Protein AF-A0A3D3LUU3-F1 (afdb_monomer_lite)

Structure (mmCIF, N/CA/C/O backbone):
data_AF-A0A3D3LUU3-F1
#
_entry.id   AF-A0A3D3LUU3-F1
#
loop_
_atom_site.group_PDB
_atom_site.id
_atom_site.type_symbol
_atom_site.label_atom_id
_atom_site.label_alt_id
_atom_site.label_comp_id
_atom_site.label_asym_id
_atom_site.label_entity_id
_atom_site.label_seq_id
_atom_site.pdbx_PDB_ins_code
_atom_site.Cartn_x
_atom_site.Cartn_y
_atom_site.Cartn_z
_atom_site.occupancy
_atom_site.B_iso_or_equiv
_atom_site.auth_seq_id
_atom_site.auth_comp_id
_atom_site.auth_asym_id
_atom_site.auth_atom_id
_atom_site.pdbx_PDB_model_num
ATOM 1 N N . SER A 1 1 ? -25.547 10.483 25.261 1.00 36.47 1 SER A N 1
ATOM 2 C CA . SER A 1 1 ? -24.371 9.676 24.894 1.00 36.47 1 SER A CA 1
ATOM 3 C C . SER A 1 1 ? -24.731 8.900 23.647 1.00 36.47 1 SER A C 1
ATOM 5 O O . SER A 1 1 ? -25.275 7.805 23.729 1.00 36.47 1 SER A O 1
ATOM 7 N N . GLU A 1 2 ? -24.536 9.511 22.484 1.00 37.94 2 GLU A N 1
ATOM 8 C CA . GLU A 1 2 ? -24.741 8.815 21.217 1.00 37.94 2 GLU A CA 1
ATOM 9 C C . GLU A 1 2 ? -23.582 7.836 21.044 1.00 37.94 2 GLU A C 1
ATOM 11 O O . GLU A 1 2 ? -22.427 8.229 20.908 1.00 37.94 2 GLU A O 1
ATOM 16 N N . LYS A 1 3 ? -23.882 6.541 21.161 1.00 42.78 3 LYS A N 1
ATOM 17 C CA . LYS A 1 3 ? -23.010 5.502 20.626 1.00 42.78 3 LYS A CA 1
ATOM 18 C C . LYS A 1 3 ? -23.110 5.631 19.113 1.00 42.78 3 LYS A C 1
ATOM 20 O O . LYS A 1 3 ? -24.086 5.159 18.534 1.00 42.78 3 LYS A O 1
ATOM 25 N N . GLU A 1 4 ? -22.144 6.303 18.495 1.00 49.94 4 GLU A N 1
ATOM 26 C CA . GLU A 1 4 ? -21.905 6.136 17.066 1.00 49.94 4 GLU A CA 1
ATOM 27 C C . GLU A 1 4 ? -21.739 4.638 16.815 1.00 49.94 4 GLU A C 1
ATOM 29 O O . GLU A 1 4 ? -20.893 3.970 17.412 1.00 49.94 4 GLU A O 1
ATOM 34 N N . ASN A 1 5 ? -22.646 4.087 16.019 1.00 47.72 5 ASN A N 1
ATOM 35 C CA . ASN A 1 5 ? -22.663 2.674 15.707 1.00 47.72 5 ASN A CA 1
ATOM 36 C C . ASN A 1 5 ? -21.541 2.448 14.686 1.00 47.72 5 ASN A C 1
ATOM 38 O O . ASN A 1 5 ? -21.739 2.668 13.493 1.00 47.72 5 ASN A O 1
ATOM 42 N N . SER A 1 6 ? -20.341 2.099 15.152 1.00 60.59 6 SER A N 1
ATOM 43 C CA . SER A 1 6 ? -19.234 1.740 14.272 1.00 60.59 6 SER A CA 1
ATOM 44 C C . SER A 1 6 ? -19.612 0.460 13.528 1.00 60.59 6 SER A C 1
ATOM 46 O O . SER A 1 6 ? -19.706 -0.622 14.099 1.00 60.59 6 SER A O 1
ATOM 48 N N . GLY A 1 7 ? -19.908 0.603 12.242 1.00 69.25 7 GLY A N 1
ATOM 49 C CA . GLY A 1 7 ? -20.311 -0.481 11.359 1.00 69.25 7 GLY A CA 1
ATOM 50 C C . GLY A 1 7 ? -19.819 -0.201 9.948 1.00 69.25 7 GLY A C 1
ATOM 51 O O . GLY A 1 7 ? -19.607 0.950 9.567 1.00 69.25 7 GLY A O 1
ATOM 52 N N . ILE A 1 8 ? -19.606 -1.260 9.173 1.00 78.50 8 ILE A N 1
ATOM 53 C CA . ILE A 1 8 ? -19.236 -1.128 7.764 1.00 78.50 8 ILE A CA 1
ATOM 54 C C . ILE A 1 8 ? -20.492 -0.723 6.997 1.00 78.50 8 ILE A C 1
ATOM 56 O O . ILE A 1 8 ? -21.477 -1.458 6.991 1.00 78.50 8 ILE A O 1
ATOM 60 N N . LEU A 1 9 ? -20.463 0.467 6.398 1.00 78.81 9 LEU A N 1
ATOM 61 C CA . LEU A 1 9 ? -21.602 1.023 5.665 1.00 78.81 9 LEU A CA 1
ATOM 62 C C . LEU A 1 9 ? -21.615 0.592 4.195 1.00 78.81 9 LEU A C 1
ATOM 64 O O . LEU A 1 9 ? -22.688 0.357 3.649 1.00 78.81 9 LEU A O 1
ATOM 68 N N . ASP A 1 10 ? -20.442 0.507 3.561 1.00 83.00 10 ASP A N 1
ATOM 69 C CA . ASP A 1 10 ? -20.305 0.182 2.139 1.00 83.00 10 ASP A CA 1
ATOM 70 C C . ASP A 1 10 ? -18.866 -0.258 1.793 1.00 83.00 10 ASP A C 1
ATOM 72 O O . ASP A 1 10 ? -17.952 -0.143 2.616 1.00 83.00 10 ASP A O 1
ATOM 76 N N . TYR A 1 11 ? -18.662 -0.724 0.558 1.00 85.12 11 TYR A N 1
ATOM 77 C CA . TYR A 1 11 ? -17.378 -1.124 -0.014 1.00 85.12 11 TYR A CA 1
ATOM 78 C C . TYR A 1 11 ? -17.060 -0.329 -1.286 1.00 85.12 11 TYR A C 1
ATOM 80 O O . TYR A 1 11 ? -17.926 -0.057 -2.114 1.00 85.12 11 TYR A O 1
ATOM 88 N N . ILE A 1 12 ? -15.778 -0.026 -1.505 1.00 86.00 12 ILE A N 1
ATOM 89 C CA . ILE A 1 12 ? -15.319 0.621 -2.740 1.00 86.00 12 ILE A CA 1
ATOM 90 C C . ILE A 1 12 ? -14.932 -0.451 -3.763 1.00 86.00 12 ILE A C 1
ATOM 92 O O . ILE A 1 12 ? -14.003 -1.229 -3.544 1.00 86.00 12 ILE A O 1
ATOM 96 N N . ASN A 1 13 ? -15.603 -0.465 -4.918 1.00 88.62 13 ASN A N 1
ATOM 97 C CA . ASN A 1 13 ? -15.212 -1.306 -6.051 1.00 88.62 13 ASN A CA 1
ATOM 98 C C . ASN A 1 13 ? -14.259 -0.546 -6.987 1.00 88.62 13 ASN A C 1
ATOM 100 O O . ASN A 1 13 ? -14.687 0.324 -7.748 1.00 88.62 13 ASN A O 1
ATOM 104 N N . ILE A 1 14 ? -12.979 -0.925 -6.989 1.00 85.94 14 ILE A N 1
ATOM 105 C CA . ILE A 1 14 ? -11.931 -0.272 -7.794 1.00 85.94 14 ILE A CA 1
ATOM 106 C C . ILE A 1 14 ? -12.238 -0.324 -9.301 1.00 85.94 14 ILE A C 1
ATOM 108 O O . ILE A 1 14 ? -11.976 0.641 -10.014 1.00 85.94 14 ILE A O 1
ATOM 112 N N . ASN A 1 15 ? -12.872 -1.391 -9.797 1.00 85.69 15 ASN A N 1
ATOM 113 C CA . ASN A 1 15 ? -13.202 -1.525 -11.222 1.00 85.69 15 ASN A CA 1
ATOM 114 C C . ASN A 1 15 ? -14.330 -0.579 -11.673 1.00 85.69 15 ASN A C 1
ATOM 116 O O . ASN A 1 15 ? -14.555 -0.421 -12.871 1.00 85.69 15 ASN A O 1
ATOM 120 N N . SER A 1 16 ? -15.046 0.042 -10.730 1.00 86.31 16 SER A N 1
ATOM 121 C CA . SER A 1 16 ? -16.085 1.039 -11.019 1.00 86.31 16 SER A CA 1
ATOM 122 C C . SER A 1 16 ? -15.550 2.475 -11.106 1.00 86.31 16 SER A C 1
ATOM 124 O O . SER A 1 16 ? -16.287 3.387 -11.493 1.00 86.31 16 SER A O 1
ATOM 126 N N . VAL A 1 17 ? -14.270 2.687 -10.775 1.00 88.56 17 VAL A N 1
ATOM 127 C CA . VAL A 1 17 ? -13.632 4.006 -10.825 1.00 88.56 17 VAL A CA 1
ATOM 128 C C . VAL A 1 17 ? -13.562 4.471 -12.277 1.00 88.56 17 VAL A C 1
ATOM 130 O O . VAL A 1 17 ? -13.019 3.793 -13.150 1.00 88.56 17 VAL A O 1
ATOM 133 N N . ARG A 1 18 ? -14.131 5.650 -12.551 1.00 87.38 18 ARG A N 1
ATOM 134 C CA . ARG A 1 18 ? -14.126 6.221 -13.902 1.00 87.38 18 ARG A CA 1
ATOM 135 C C . ARG A 1 18 ? -12.694 6.557 -14.333 1.00 87.38 18 ARG A C 1
ATOM 137 O O . ARG A 1 18 ? -11.918 7.046 -13.510 1.00 87.38 18 ARG A O 1
ATOM 144 N N . PRO A 1 19 ? -12.355 6.388 -15.622 1.00 86.88 19 PRO A N 1
ATOM 145 C CA . PRO A 1 19 ? -11.100 6.894 -16.158 1.00 86.88 19 PRO A CA 1
ATOM 146 C C . PRO A 1 19 ? -10.943 8.389 -15.869 1.00 86.88 19 PRO A C 1
ATOM 148 O O . PRO A 1 19 ? -11.893 9.160 -16.013 1.00 86.88 19 PRO A O 1
ATOM 151 N N . PHE A 1 20 ? -9.734 8.797 -15.498 1.00 88.56 20 PHE A N 1
ATOM 152 C CA . PHE A 1 20 ? -9.386 10.189 -15.243 1.00 88.56 20 PHE A CA 1
ATOM 153 C C . PHE A 1 20 ? -8.161 10.584 -16.065 1.00 88.56 20 PHE A C 1
ATOM 155 O O . PHE A 1 20 ? -7.288 9.768 -16.363 1.00 88.56 20 PHE A O 1
ATOM 162 N N . THR A 1 21 ? -8.115 11.847 -16.478 1.00 87.31 21 THR A N 1
ATOM 163 C CA . THR A 1 21 ? -7.013 12.387 -17.275 1.00 87.31 21 THR A CA 1
ATOM 164 C C . THR A 1 21 ? -5.905 12.902 -16.377 1.00 87.31 21 THR A C 1
ATOM 166 O O . THR A 1 21 ? -6.167 13.578 -15.384 1.00 87.31 21 THR A O 1
ATOM 169 N N . VAL A 1 22 ? -4.666 12.657 -16.781 1.00 86.75 22 VAL A N 1
ATOM 170 C CA . VAL A 1 22 ? -3.462 13.130 -16.095 1.00 86.75 22 VAL A CA 1
ATOM 171 C C . VAL A 1 22 ? -2.607 13.913 -17.087 1.00 86.75 22 VAL A C 1
ATOM 173 O O . VAL A 1 22 ? -2.720 13.722 -18.301 1.00 86.75 22 VAL A O 1
ATOM 176 N N . LYS A 1 23 ? -1.770 14.828 -16.589 1.00 87.38 23 LYS A N 1
ATOM 177 C CA . LYS A 1 23 ? -0.765 15.484 -17.439 1.00 87.38 23 LYS A CA 1
ATOM 178 C C . LYS A 1 23 ? 0.217 14.432 -17.960 1.00 87.38 23 LYS A C 1
ATOM 180 O O . LYS A 1 23 ? 0.351 13.366 -17.372 1.00 87.38 23 LYS A O 1
ATOM 185 N N . ASN A 1 24 ? 0.913 14.738 -19.052 1.00 87.62 24 ASN A N 1
ATOM 186 C CA . ASN A 1 24 ? 1.943 13.838 -19.558 1.00 87.62 24 ASN A CA 1
ATOM 187 C C . ASN A 1 24 ? 3.065 13.689 -18.516 1.00 87.62 24 ASN A C 1
ATOM 189 O O . ASN A 1 24 ? 3.718 14.676 -18.175 1.00 87.62 24 ASN A O 1
ATOM 193 N N . CYS A 1 25 ? 3.257 12.477 -18.006 1.00 89.50 25 CYS A N 1
ATOM 194 C CA . CYS A 1 25 ? 4.239 12.139 -16.982 1.00 89.50 25 CYS A CA 1
ATOM 195 C C . CYS A 1 25 ? 4.749 10.701 -17.184 1.00 89.50 25 CYS A C 1
ATOM 197 O O . CYS A 1 25 ? 4.119 9.926 -17.914 1.00 89.50 25 CYS A O 1
ATOM 199 N N . PRO A 1 26 ? 5.888 10.333 -16.569 1.00 93.19 26 PRO A N 1
ATOM 200 C CA . PRO A 1 26 ? 6.328 8.945 -16.516 1.00 93.19 26 PRO A CA 1
ATOM 201 C C . PRO A 1 26 ? 5.248 8.040 -15.915 1.00 93.19 26 PRO A C 1
ATOM 203 O O . PRO A 1 26 ? 4.535 8.423 -14.986 1.00 93.19 26 PRO A O 1
ATOM 206 N N . TYR A 1 27 ? 5.124 6.833 -16.460 1.00 95.75 27 TYR A N 1
ATOM 207 C CA . TYR A 1 27 ? 4.143 5.854 -16.013 1.00 95.75 27 TYR A CA 1
ATOM 208 C C . TYR A 1 27 ? 4.686 4.431 -16.130 1.00 95.75 27 TYR A C 1
ATOM 210 O O . TYR A 1 27 ? 5.581 4.151 -16.928 1.00 95.75 27 TYR A O 1
ATOM 218 N N . TYR A 1 28 ? 4.089 3.527 -15.361 1.00 96.69 28 TYR A N 1
ATOM 219 C CA . TYR A 1 28 ? 4.301 2.086 -15.419 1.00 96.69 28 TYR A CA 1
ATOM 220 C C . TYR A 1 28 ? 3.077 1.390 -16.032 1.00 96.69 28 TYR A C 1
ATOM 222 O O . TYR A 1 28 ? 1.949 1.849 -15.845 1.00 96.69 28 TYR A O 1
ATOM 230 N N . ILE A 1 29 ? 3.279 0.296 -16.770 1.00 96.81 29 ILE A N 1
ATOM 231 C CA . ILE A 1 29 ? 2.197 -0.519 -17.348 1.00 96.81 29 ILE A CA 1
ATOM 232 C C . ILE A 1 29 ? 2.103 -1.821 -16.540 1.00 96.81 29 ILE A C 1
ATOM 234 O O . ILE A 1 29 ? 2.903 -2.726 -16.784 1.00 96.81 29 ILE A O 1
ATOM 238 N N . PRO A 1 30 ? 1.166 -1.922 -15.581 1.00 96.81 30 PRO A N 1
ATOM 239 C CA . PRO A 1 30 ? 1.057 -3.086 -14.709 1.00 96.81 30 PRO A CA 1
ATOM 240 C C . PRO A 1 30 ? 0.289 -4.243 -15.357 1.00 96.81 30 PRO A C 1
ATOM 242 O O . PRO A 1 30 ? -0.584 -4.038 -16.203 1.00 96.81 30 PRO A O 1
ATOM 245 N N . LYS A 1 31 ? 0.569 -5.465 -14.902 1.00 96.88 31 LYS A N 1
ATOM 246 C CA . LYS A 1 31 ? -0.162 -6.688 -15.269 1.00 96.88 31 LYS A CA 1
ATOM 247 C C . LYS A 1 31 ? -1.152 -7.130 -14.190 1.00 96.88 31 LYS A C 1
ATOM 249 O O . LYS A 1 31 ? -2.155 -7.755 -14.517 1.00 96.88 31 LYS A O 1
ATOM 254 N N . LYS A 1 32 ? -0.883 -6.805 -12.922 1.00 96.38 32 LYS A N 1
ATOM 255 C CA . LYS A 1 32 ? -1.660 -7.207 -11.736 1.00 96.38 32 LYS A CA 1
ATOM 256 C C . LYS A 1 32 ? -2.468 -6.053 -11.119 1.00 96.38 32 LYS A C 1
ATOM 258 O O . LYS A 1 32 ? -2.882 -6.144 -9.966 1.00 96.38 32 LYS A O 1
ATOM 263 N N . CYS A 1 33 ? -2.698 -4.962 -11.853 1.00 93.75 33 CYS A N 1
ATOM 264 C CA . CYS A 1 33 ? -3.445 -3.792 -11.371 1.00 93.75 33 CYS A CA 1
ATOM 265 C C . CYS A 1 33 ? -4.697 -3.518 -12.209 1.00 93.75 33 CYS A C 1
ATOM 267 O O . CYS A 1 33 ? -4.687 -3.690 -13.425 1.00 93.75 33 CYS A O 1
ATOM 269 N N . SER A 1 34 ? -5.766 -3.046 -11.555 1.00 86.31 34 SER A N 1
ATOM 270 C CA . SER A 1 34 ? -7.024 -2.658 -12.214 1.00 86.31 34 SER A CA 1
ATOM 271 C C . SER A 1 34 ? -6.877 -1.450 -13.146 1.00 86.31 34 SER A C 1
ATOM 273 O O . SER A 1 34 ? -7.669 -1.288 -14.073 1.00 86.31 34 SER A O 1
ATOM 275 N N . PHE A 1 35 ? -5.877 -0.594 -12.920 1.00 91.81 35 PHE A N 1
ATOM 276 C CA . PHE A 1 35 ? -5.579 0.536 -13.797 1.00 91.81 35 PHE A CA 1
ATOM 277 C C . PHE A 1 35 ? -4.587 0.126 -14.885 1.00 91.81 35 PHE A C 1
ATOM 279 O O . PHE A 1 35 ? -3.561 -0.486 -14.609 1.00 91.81 35 PHE A O 1
ATOM 286 N N . ASN A 1 36 ? -4.848 0.543 -16.125 1.00 91.88 36 ASN A N 1
ATOM 287 C CA . ASN A 1 36 ? -3.990 0.232 -17.273 1.00 91.88 36 ASN A CA 1
ATOM 288 C C . ASN A 1 36 ? -2.639 0.974 -17.268 1.00 91.88 36 ASN A C 1
ATOM 290 O O . ASN A 1 36 ? -1.756 0.644 -18.061 1.00 91.88 36 ASN A O 1
ATOM 294 N N . ARG A 1 37 ? -2.493 1.999 -16.420 1.00 94.69 37 ARG A N 1
ATOM 295 C CA . ARG A 1 37 ? -1.260 2.759 -16.203 1.00 94.69 37 ARG A CA 1
ATOM 296 C C . ARG A 1 37 ? -1.166 3.182 -14.746 1.00 94.69 37 ARG A C 1
ATOM 298 O O . ARG A 1 37 ? -2.162 3.602 -14.154 1.00 94.69 37 ARG A O 1
ATOM 305 N N . ILE A 1 38 ? 0.040 3.121 -14.196 1.00 95.56 38 ILE A N 1
ATOM 306 C CA . ILE A 1 38 ? 0.355 3.670 -12.880 1.00 95.56 38 ILE A CA 1
ATOM 307 C C . ILE A 1 38 ? 1.211 4.915 -13.048 1.00 95.56 38 ILE A C 1
ATOM 309 O O . ILE A 1 38 ? 2.233 4.860 -13.724 1.00 95.56 38 ILE A O 1
ATOM 313 N N . ILE A 1 39 ? 0.802 6.018 -12.430 1.00 94.56 39 ILE A N 1
ATOM 314 C CA . ILE A 1 39 ? 1.602 7.237 -12.329 1.00 94.56 39 ILE A CA 1
ATOM 315 C C . ILE A 1 39 ? 2.093 7.399 -10.890 1.00 94.56 39 ILE A C 1
ATOM 317 O O . ILE A 1 39 ? 1.327 7.246 -9.938 1.00 94.56 39 ILE A O 1
ATOM 321 N N . GLY A 1 40 ? 3.379 7.680 -10.729 1.00 89.50 40 GLY A N 1
ATOM 322 C CA . GLY A 1 40 ? 3.981 7.985 -9.436 1.00 89.50 40 GLY A CA 1
ATOM 323 C C . GLY A 1 40 ? 4.017 9.489 -9.213 1.00 89.50 40 GLY A C 1
ATOM 324 O O . GLY A 1 40 ? 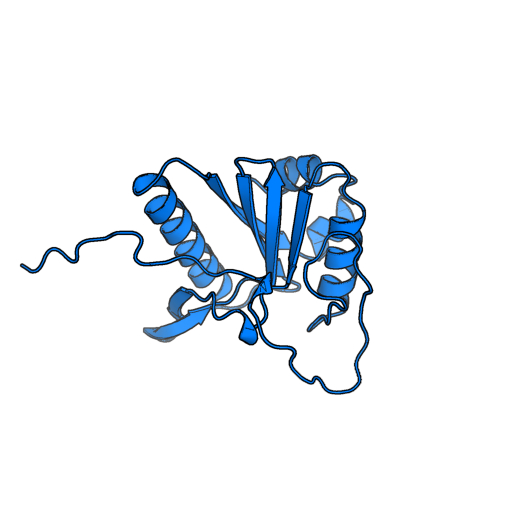4.183 10.249 -10.168 1.00 89.50 40 GLY A O 1
ATOM 325 N N . ASP A 1 41 ? 3.896 9.908 -7.960 1.00 88.75 41 ASP A N 1
ATOM 326 C CA . ASP A 1 41 ? 4.282 11.257 -7.540 1.00 88.75 41 ASP A CA 1
ATOM 327 C C . ASP A 1 41 ? 5.813 11.346 -7.369 1.00 88.75 41 ASP A C 1
ATOM 329 O O . ASP A 1 41 ? 6.392 12.432 -7.315 1.00 88.75 41 ASP A O 1
ATOM 333 N N . SER A 1 42 ? 6.479 10.186 -7.370 1.00 92.56 42 SER A N 1
ATOM 334 C CA . SER A 1 42 ? 7.926 10.014 -7.343 1.00 92.56 42 SER A CA 1
ATOM 335 C C . SER A 1 42 ? 8.385 8.804 -8.173 1.00 92.56 42 SER A C 1
ATOM 337 O O . SER A 1 42 ? 7.627 7.858 -8.406 1.00 92.56 42 SER A O 1
ATOM 339 N N . ASP A 1 43 ? 9.665 8.789 -8.566 1.00 94.62 43 ASP A N 1
ATOM 340 C CA . ASP A 1 43 ? 10.295 7.609 -9.187 1.00 94.62 43 ASP A CA 1
ATOM 341 C C . ASP A 1 43 ? 10.275 6.395 -8.248 1.00 94.62 43 ASP A C 1
ATOM 343 O O . ASP A 1 43 ? 10.222 5.249 -8.698 1.00 94.62 43 ASP A O 1
ATOM 347 N N . PHE A 1 44 ? 10.285 6.634 -6.931 1.00 95.94 44 PHE A N 1
ATOM 348 C CA . PHE A 1 44 ? 10.206 5.563 -5.947 1.00 95.94 44 PHE A CA 1
ATOM 349 C C . PHE A 1 44 ? 8.898 4.784 -6.073 1.00 95.94 44 PHE A C 1
ATOM 351 O O . PHE A 1 44 ? 8.931 3.559 -6.130 1.00 95.94 44 PHE A O 1
ATOM 358 N N . GLU A 1 45 ? 7.762 5.465 -6.190 1.00 96.56 45 GLU A N 1
ATOM 359 C CA . GLU A 1 45 ? 6.471 4.795 -6.349 1.00 96.56 45 GLU A CA 1
ATOM 360 C C . GLU A 1 45 ? 6.374 4.012 -7.657 1.00 96.56 45 GLU A C 1
ATOM 362 O O . GLU A 1 45 ? 5.791 2.932 -7.674 1.00 96.56 45 GLU A O 1
ATOM 367 N N . LEU A 1 46 ? 6.960 4.510 -8.751 1.00 97.12 46 LEU A N 1
ATOM 368 C CA . LEU A 1 46 ? 7.001 3.764 -10.013 1.00 97.12 46 LEU A CA 1
ATOM 369 C C . LEU A 1 46 ? 7.846 2.491 -9.883 1.00 97.12 46 LEU A C 1
ATOM 371 O O . LEU A 1 46 ? 7.420 1.419 -10.316 1.00 97.12 46 LEU A O 1
ATOM 375 N N . ASN A 1 47 ? 9.007 2.588 -9.235 1.00 96.56 47 ASN A N 1
ATOM 376 C CA . ASN A 1 47 ? 9.858 1.433 -8.952 1.00 96.56 47 ASN A CA 1
ATOM 377 C C . ASN A 1 47 ? 9.163 0.442 -8.009 1.00 96.56 47 ASN A C 1
ATOM 379 O O . ASN A 1 47 ? 9.217 -0.767 -8.229 1.00 96.56 47 ASN A O 1
ATOM 383 N N . PHE A 1 48 ? 8.460 0.944 -6.995 1.00 97.81 48 PHE A N 1
ATOM 384 C CA . PHE A 1 48 ? 7.708 0.122 -6.054 1.00 97.81 48 PHE A CA 1
ATOM 385 C C . PHE A 1 48 ? 6.512 -0.567 -6.726 1.00 97.81 48 PHE A C 1
ATOM 387 O O . PHE A 1 48 ? 6.284 -1.754 -6.505 1.00 97.81 48 PHE A O 1
ATOM 394 N N . ALA A 1 49 ? 5.800 0.124 -7.619 1.00 98.00 49 ALA A N 1
ATOM 395 C CA . ALA A 1 49 ? 4.746 -0.471 -8.437 1.00 98.00 49 ALA A CA 1
ATOM 396 C C . ALA A 1 49 ? 5.289 -1.601 -9.324 1.00 98.00 49 ALA A C 1
ATOM 398 O O . ALA A 1 49 ? 4.668 -2.658 -9.415 1.00 98.00 49 ALA A O 1
ATOM 399 N N . SER A 1 50 ? 6.467 -1.411 -9.930 1.00 97.38 50 SER A N 1
ATOM 400 C CA . SER A 1 50 ? 7.134 -2.472 -10.692 1.00 97.38 50 SER A CA 1
ATOM 401 C C . SER A 1 50 ? 7.522 -3.663 -9.815 1.00 97.38 50 SER A C 1
ATOM 403 O O . SER A 1 50 ? 7.396 -4.806 -10.254 1.00 97.38 50 SER A O 1
ATOM 405 N N . PHE A 1 51 ? 7.985 -3.418 -8.587 1.00 98.00 51 PHE A N 1
ATOM 406 C CA . PHE A 1 51 ? 8.280 -4.475 -7.621 1.00 98.00 51 PHE A CA 1
ATOM 407 C C . PHE A 1 51 ? 7.019 -5.278 -7.268 1.00 98.00 51 PHE A C 1
ATOM 409 O O . PHE A 1 51 ? 7.032 -6.504 -7.385 1.00 98.00 51 PHE A O 1
ATOM 416 N N . LEU A 1 52 ? 5.910 -4.611 -6.926 1.00 98.31 52 LEU A N 1
ATOM 417 C CA . LEU A 1 52 ? 4.638 -5.285 -6.643 1.00 98.31 52 LEU A CA 1
ATOM 418 C C . LEU A 1 52 ? 4.171 -6.134 -7.833 1.00 98.31 52 LEU A C 1
ATOM 420 O O . LEU A 1 52 ? 3.790 -7.286 -7.650 1.00 98.31 52 LEU A O 1
ATOM 424 N N . ASP A 1 53 ? 4.261 -5.615 -9.059 1.00 98.06 53 ASP A N 1
ATOM 425 C CA . ASP A 1 53 ? 3.848 -6.356 -10.259 1.00 98.06 53 ASP A CA 1
ATOM 426 C C . ASP A 1 53 ? 4.699 -7.621 -10.489 1.00 98.06 53 ASP A C 1
ATOM 428 O O . ASP A 1 53 ? 4.192 -8.646 -10.961 1.00 98.06 53 ASP A O 1
ATOM 432 N N . SER A 1 54 ? 5.977 -7.588 -10.088 1.00 97.56 54 SER A N 1
ATOM 433 C CA . SER A 1 54 ? 6.879 -8.748 -10.133 1.00 97.56 54 SER A CA 1
ATOM 434 C C . SER A 1 54 ? 6.675 -9.772 -9.011 1.00 97.56 54 SER A C 1
ATOM 436 O O . SER A 1 54 ? 7.148 -10.894 -9.146 1.00 97.56 54 SER A O 1
ATOM 438 N N . CYS A 1 55 ? 5.956 -9.441 -7.934 1.00 98.19 55 CYS A N 1
ATOM 439 C CA . CYS A 1 55 ? 5.737 -10.365 -6.818 1.00 98.19 55 CYS A CA 1
ATOM 440 C C . CYS A 1 55 ? 4.736 -11.461 -7.209 1.00 98.19 55 CYS A C 1
ATOM 442 O O . CYS A 1 55 ? 3.559 -11.178 -7.434 1.00 98.19 55 CYS A O 1
ATOM 444 N N . ASP A 1 56 ? 5.168 -12.717 -7.296 1.00 97.56 56 ASP A N 1
ATOM 445 C CA . ASP A 1 56 ? 4.284 -13.847 -7.634 1.00 97.56 56 ASP A CA 1
ATOM 446 C C . ASP A 1 56 ? 3.343 -14.257 -6.491 1.00 97.56 56 ASP A C 1
ATOM 448 O O . ASP A 1 56 ? 2.361 -14.962 -6.710 1.00 97.56 56 ASP A O 1
ATOM 452 N N . ASP A 1 57 ? 3.613 -13.785 -5.276 1.00 98.12 57 ASP A N 1
ATOM 453 C CA . ASP A 1 57 ? 2.866 -14.078 -4.055 1.00 98.12 57 ASP A CA 1
ATOM 454 C C . ASP A 1 57 ? 1.819 -13.006 -3.693 1.00 98.12 57 ASP A C 1
ATOM 456 O O . ASP A 1 57 ? 1.416 -12.893 -2.533 1.00 98.12 57 ASP A O 1
ATOM 460 N N . ILE A 1 58 ? 1.350 -12.244 -4.691 1.00 98.25 58 ILE A N 1
ATOM 461 C CA . ILE A 1 58 ? 0.172 -11.369 -4.595 1.00 98.25 58 ILE A CA 1
ATOM 462 C C . ILE A 1 58 ? -0.824 -11.660 -5.725 1.00 98.25 58 ILE A C 1
ATOM 464 O O . ILE A 1 58 ? -0.433 -12.012 -6.838 1.00 98.25 58 ILE A O 1
ATOM 468 N N . ILE A 1 59 ? -2.118 -11.459 -5.465 1.00 98.06 59 ILE A N 1
ATOM 469 C CA . ILE A 1 59 ? -3.170 -11.576 -6.488 1.00 98.06 59 ILE A CA 1
ATOM 470 C C . ILE A 1 59 ? -3.206 -10.317 -7.354 1.00 98.06 59 ILE A C 1
ATOM 472 O O . ILE A 1 59 ? -3.222 -10.394 -8.583 1.00 98.06 59 ILE A O 1
ATOM 476 N N . SER A 1 60 ? -3.258 -9.151 -6.711 1.00 98.00 60 SER A N 1
ATOM 477 C CA . SER A 1 60 ? -3.384 -7.864 -7.392 1.00 98.00 60 SER A CA 1
ATOM 478 C C . SER A 1 60 ? -2.960 -6.707 -6.498 1.00 98.00 60 SER A C 1
ATOM 480 O O . SER A 1 60 ? -2.911 -6.834 -5.275 1.00 98.00 60 SER A O 1
ATOM 482 N N . PHE A 1 61 ? -2.734 -5.540 -7.087 1.00 98.12 61 PHE A N 1
ATOM 483 C CA . PHE A 1 61 ? -2.519 -4.301 -6.344 1.00 98.12 61 PHE A CA 1
ATOM 484 C C . PHE A 1 61 ? -3.118 -3.101 -7.076 1.00 98.12 61 PHE A C 1
ATOM 486 O O . PHE A 1 61 ? -3.471 -3.181 -8.248 1.00 98.12 61 PHE A O 1
ATOM 493 N N . THR A 1 62 ? -3.223 -1.969 -6.395 1.00 97.25 62 THR A N 1
ATOM 494 C CA . THR A 1 62 ? -3.526 -0.682 -7.019 1.00 97.25 62 THR A CA 1
ATOM 495 C C . THR A 1 62 ? -2.762 0.435 -6.332 1.00 97.25 62 THR A C 1
ATOM 497 O O . THR A 1 62 ? -2.513 0.363 -5.130 1.00 97.25 62 THR A O 1
ATOM 500 N N . LYS A 1 63 ? -2.445 1.501 -7.073 1.00 96.38 63 LYS A N 1
ATOM 501 C CA . LYS A 1 63 ? -2.171 2.801 -6.454 1.00 96.38 63 LYS A CA 1
ATOM 502 C C . LYS A 1 63 ? -3.498 3.403 -5.986 1.00 96.38 63 LYS A C 1
ATOM 504 O O . LYS A 1 63 ? -4.498 3.306 -6.703 1.00 96.38 63 LYS A O 1
ATOM 509 N N . ASN A 1 64 ? -3.534 3.983 -4.795 1.00 96.06 64 ASN A N 1
ATOM 510 C CA . ASN A 1 64 ? -4.736 4.579 -4.228 1.00 96.06 64 ASN A CA 1
ATOM 511 C C . ASN A 1 64 ? -4.884 6.035 -4.685 1.00 96.06 64 ASN A C 1
ATOM 513 O O . ASN A 1 64 ? -4.563 6.986 -3.978 1.00 96.06 64 ASN A O 1
ATOM 517 N N . TYR A 1 65 ? -5.346 6.215 -5.919 1.00 94.56 65 TYR A N 1
ATOM 518 C CA . TYR A 1 65 ? -5.606 7.547 -6.453 1.00 94.56 65 TYR A CA 1
ATOM 519 C C . TYR A 1 65 ? -6.752 8.238 -5.717 1.00 94.56 65 TYR A C 1
ATOM 521 O O . TYR A 1 65 ? -7.727 7.596 -5.337 1.00 94.56 65 TYR A O 1
ATOM 529 N N . PHE A 1 66 ? -6.733 9.573 -5.664 1.00 90.75 66 PHE A N 1
ATOM 530 C CA . PHE A 1 66 ? -7.858 10.352 -5.128 1.00 90.75 66 PHE A CA 1
ATOM 531 C C . PHE A 1 66 ? -9.205 10.019 -5.790 1.00 90.75 66 PHE A C 1
ATOM 533 O O . PHE A 1 66 ? -10.240 10.102 -5.137 1.00 90.75 66 PHE A O 1
ATOM 540 N N . ALA A 1 67 ? -9.199 9.587 -7.057 1.00 90.56 67 ALA A N 1
ATOM 541 C CA . ALA A 1 67 ? -10.394 9.138 -7.771 1.00 90.56 67 ALA A CA 1
ATOM 542 C C . ALA A 1 67 ? -11.042 7.868 -7.179 1.00 90.56 67 ALA A C 1
ATOM 544 O O . ALA A 1 67 ? -12.225 7.636 -7.413 1.00 90.56 67 ALA A O 1
ATOM 545 N N . ILE A 1 68 ? -10.291 7.057 -6.423 1.00 92.62 68 ILE A N 1
ATOM 546 C CA . ILE A 1 68 ? -10.817 5.899 -5.684 1.00 92.62 68 ILE A CA 1
ATOM 547 C C . ILE A 1 68 ? -11.620 6.363 -4.464 1.00 92.62 68 ILE A C 1
ATOM 549 O O . ILE A 1 68 ? -12.589 5.719 -4.078 1.00 92.62 68 ILE A O 1
ATOM 553 N N . GLY A 1 69 ? -11.237 7.495 -3.866 1.00 90.12 69 GLY A N 1
ATOM 554 C CA . GLY A 1 69 ? -11.940 8.087 -2.731 1.00 90.12 69 GLY A CA 1
ATOM 555 C C . GLY A 1 69 ? -11.656 7.428 -1.380 1.00 90.12 69 GLY A C 1
ATOM 556 O O . GLY A 1 69 ? -12.226 7.865 -0.382 1.00 90.12 69 GLY A O 1
ATOM 557 N N . PHE A 1 70 ? -10.766 6.430 -1.307 1.00 93.81 70 PHE A N 1
ATOM 558 C CA . PHE A 1 70 ? -10.335 5.879 -0.023 1.00 93.81 70 PHE A CA 1
ATOM 559 C C . PHE A 1 70 ? -9.305 6.799 0.638 1.00 93.81 70 PHE A C 1
ATOM 561 O O . PHE A 1 70 ? -8.174 6.945 0.168 1.00 93.81 70 PHE A O 1
ATOM 568 N N . LYS A 1 71 ? -9.703 7.404 1.753 1.00 95.56 71 LYS A N 1
ATOM 569 C CA . LYS A 1 71 ? -8.883 8.302 2.564 1.00 95.56 71 LYS A CA 1
ATOM 570 C C . LYS A 1 71 ? -9.282 8.187 4.031 1.00 95.56 71 LYS A C 1
ATOM 572 O O . LYS A 1 71 ? -10.404 7.793 4.343 1.00 95.56 71 LYS A O 1
ATOM 577 N N . LEU A 1 72 ? -8.366 8.551 4.915 1.00 96.25 72 LEU A N 1
ATOM 578 C CA . LEU A 1 72 ? -8.560 8.555 6.357 1.00 96.25 72 LEU A CA 1
ATOM 579 C C . LEU A 1 72 ? -8.465 9.980 6.886 1.00 96.25 72 LEU A C 1
ATOM 581 O O . LEU A 1 72 ? -7.517 10.697 6.572 1.00 96.25 72 LEU A O 1
ATOM 585 N N . ASP A 1 73 ? -9.407 10.363 7.736 1.00 96.62 73 ASP A N 1
ATOM 586 C CA . ASP A 1 73 ? -9.315 11.621 8.469 1.00 96.62 73 ASP A CA 1
ATOM 587 C C . ASP A 1 73 ? -8.349 11.475 9.651 1.00 96.62 73 ASP A C 1
ATOM 589 O O . ASP A 1 73 ? -8.426 10.497 10.404 1.00 96.62 73 ASP A O 1
ATOM 593 N N . TYR A 1 74 ? -7.449 12.440 9.828 1.00 97.25 74 TYR A N 1
ATOM 594 C CA . TYR A 1 74 ? -6.514 12.514 10.954 1.00 97.25 74 TYR A CA 1
ATOM 595 C C . TYR A 1 74 ? -6.355 13.961 11.435 1.00 97.25 74 TYR A C 1
ATOM 597 O O . TYR A 1 74 ? -6.722 14.903 10.735 1.00 97.25 74 TYR A O 1
ATOM 605 N N . VAL A 1 75 ? -5.806 14.136 12.637 1.00 97.06 75 VAL A N 1
ATOM 606 C CA . VAL A 1 75 ? -5.425 15.454 13.160 1.00 97.06 75 VAL A CA 1
ATOM 607 C C . VAL A 1 75 ? -3.944 15.676 12.860 1.00 97.06 75 VAL A C 1
ATOM 609 O O . VAL A 1 75 ? -3.128 14.833 13.237 1.00 97.06 75 VAL A O 1
ATOM 612 N N . ASN A 1 76 ? -3.609 16.762 12.162 1.00 97.19 76 ASN A N 1
ATOM 613 C CA . ASN A 1 76 ? -2.231 17.100 11.784 1.00 97.19 76 ASN A CA 1
ATOM 614 C C . ASN A 1 76 ? -1.421 17.687 12.958 1.00 97.19 76 ASN A C 1
ATOM 616 O O . ASN A 1 76 ? -1.949 17.901 14.054 1.00 97.19 76 ASN A O 1
ATOM 620 N N . SER A 1 77 ? -0.136 17.972 12.731 1.00 96.81 77 SER A N 1
ATOM 621 C CA . SER A 1 77 ? 0.772 18.567 13.724 1.00 96.81 77 SER A CA 1
ATOM 622 C C . SER A 1 77 ? 0.309 19.931 14.260 1.00 96.81 77 SER A C 1
ATOM 624 O O . SER A 1 77 ? 0.705 20.320 15.359 1.00 96.81 77 SER A O 1
ATOM 626 N N . LEU A 1 78 ? -0.571 20.629 13.534 1.00 96.88 78 LEU A N 1
ATOM 627 C CA . LEU A 1 78 ? -1.167 21.913 13.920 1.00 96.88 78 LEU A CA 1
ATOM 628 C C . LEU A 1 78 ? -2.472 21.768 14.725 1.00 96.88 78 LEU A C 1
ATOM 630 O O . LEU A 1 78 ? -3.023 22.768 15.181 1.00 96.88 78 LEU A O 1
ATOM 634 N N . GLY A 1 79 ? -2.968 20.545 14.932 1.00 96.12 79 GLY A N 1
ATOM 635 C CA . GLY A 1 79 ? -4.235 20.296 15.624 1.00 96.12 79 GLY A CA 1
ATOM 636 C C . GLY A 1 79 ? -5.474 20.425 14.730 1.00 96.12 79 GLY A C 1
ATOM 637 O O . GLY A 1 79 ? -6.590 20.501 15.241 1.00 96.12 79 GLY A O 1
ATOM 638 N N . GLU A 1 80 ? -5.301 20.440 13.410 1.00 97.25 80 GLU A N 1
ATOM 639 C CA . GLU A 1 80 ? -6.372 20.620 12.428 1.00 97.25 80 GLU A CA 1
ATOM 640 C C . GLU A 1 80 ? -6.791 19.288 11.796 1.00 97.25 80 GLU A C 1
ATOM 642 O O . GLU A 1 80 ? -5.987 18.366 11.643 1.00 97.25 80 GLU A O 1
ATOM 647 N N . LEU A 1 81 ? -8.058 19.198 11.380 1.00 97.19 81 LEU A N 1
ATOM 648 C CA . LEU A 1 81 ? -8.567 18.047 10.637 1.00 97.19 81 LEU A CA 1
ATOM 649 C C . LEU A 1 81 ? -7.995 18.034 9.213 1.00 97.19 81 LEU A C 1
ATOM 651 O O . LEU A 1 81 ? -8.153 18.994 8.460 1.00 97.19 81 LEU A O 1
ATOM 655 N N . SER A 1 82 ? -7.383 16.918 8.831 1.00 96.88 82 SER A N 1
ATOM 656 C CA . SER A 1 82 ? -6.773 16.704 7.521 1.00 96.88 82 SER A CA 1
ATOM 657 C C . SER A 1 82 ? -7.090 15.304 6.985 1.00 96.88 82 SER A C 1
ATOM 659 O O . SER A 1 82 ? -7.645 14.460 7.687 1.00 96.88 82 SER A O 1
ATOM 661 N N . ASN A 1 83 ? -6.751 15.059 5.718 1.00 95.31 83 ASN A N 1
ATOM 662 C CA . ASN A 1 83 ? -6.992 13.793 5.029 1.00 95.31 83 ASN A CA 1
ATOM 663 C C . ASN A 1 83 ? -5.670 13.101 4.690 1.00 95.31 83 ASN A C 1
ATOM 665 O O . ASN A 1 83 ? -4.709 13.737 4.258 1.00 95.31 83 ASN A O 1
ATOM 669 N N . TYR A 1 84 ? -5.658 11.782 4.822 1.00 95.12 84 TYR A N 1
ATOM 670 C CA . TYR A 1 84 ? -4.530 10.919 4.522 1.00 95.12 84 TYR A CA 1
ATOM 671 C C . TYR A 1 84 ? -4.927 9.851 3.499 1.00 95.12 84 TYR A C 1
ATOM 673 O O . TYR A 1 84 ? -5.956 9.191 3.631 1.00 95.12 84 TYR A O 1
ATOM 681 N N . THR A 1 85 ? -4.106 9.679 2.469 1.00 95.94 85 THR A N 1
ATOM 682 C CA . THR A 1 85 ? -4.266 8.669 1.421 1.00 95.94 85 THR A CA 1
ATOM 683 C C . THR A 1 85 ? -2.956 7.900 1.350 1.00 95.94 85 THR A C 1
ATOM 685 O O . THR A 1 85 ? -1.923 8.506 1.098 1.00 95.94 85 THR A O 1
ATOM 688 N N . THR A 1 86 ? -3.003 6.597 1.624 1.00 96.88 86 THR A N 1
ATOM 689 C CA . THR A 1 86 ? -1.856 5.688 1.462 1.00 96.88 86 THR A CA 1
ATOM 690 C C . THR A 1 86 ? -1.485 5.572 -0.009 1.00 96.88 86 THR A C 1
ATOM 692 O O . THR A 1 86 ? -2.365 5.722 -0.851 1.00 96.88 86 THR A O 1
ATOM 695 N N . ASP A 1 87 ? -0.259 5.191 -0.344 1.00 97.12 87 ASP A N 1
ATOM 696 C CA . ASP A 1 87 ? 0.143 5.082 -1.750 1.00 97.12 87 ASP A CA 1
ATOM 697 C C . ASP A 1 87 ? -0.468 3.871 -2.460 1.00 97.12 87 ASP A C 1
ATOM 699 O O . ASP A 1 87 ? -1.029 4.012 -3.545 1.00 97.12 87 ASP A O 1
ATOM 703 N N . PHE A 1 88 ? -0.399 2.674 -1.870 1.00 98.06 88 PHE A N 1
ATOM 704 C CA . PHE A 1 88 ? -0.857 1.443 -2.527 1.00 98.06 88 PHE A CA 1
ATOM 705 C C . PHE A 1 88 ? -1.7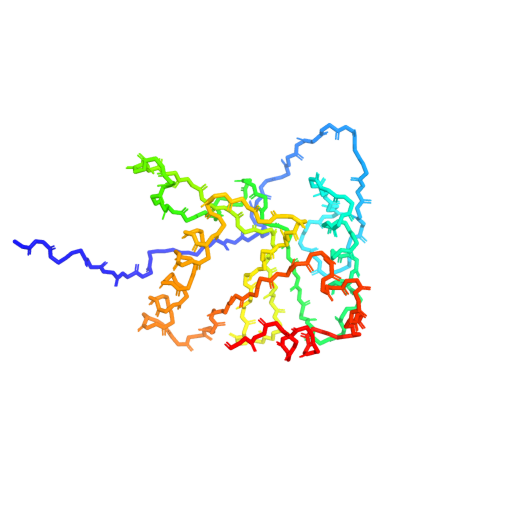92 0.611 -1.657 1.00 98.06 88 PHE A C 1
ATOM 707 O O . PHE A 1 88 ? -1.755 0.664 -0.430 1.00 98.06 88 PHE A O 1
ATOM 714 N N . ILE A 1 89 ? -2.611 -0.200 -2.322 1.00 98.12 89 ILE A N 1
ATOM 715 C CA . ILE A 1 89 ? -3.436 -1.245 -1.718 1.00 98.12 89 ILE A CA 1
ATOM 716 C C . ILE A 1 89 ? -3.087 -2.555 -2.419 1.00 98.12 89 ILE A C 1
ATOM 718 O O . ILE A 1 89 ? -3.176 -2.648 -3.644 1.00 98.12 89 ILE A O 1
ATOM 722 N N . VAL A 1 90 ? -2.686 -3.566 -1.656 1.00 98.38 90 VAL A N 1
ATOM 723 C CA . VAL A 1 90 ? -2.258 -4.875 -2.156 1.00 98.38 90 VAL A CA 1
ATOM 724 C C . VAL A 1 90 ? -3.226 -5.941 -1.665 1.00 98.38 90 VAL A C 1
ATOM 726 O O . VAL A 1 90 ? -3.445 -6.089 -0.467 1.00 98.38 90 VAL A O 1
ATOM 729 N N . ASN A 1 91 ? -3.781 -6.707 -2.596 1.00 98.00 91 ASN A N 1
ATOM 730 C CA . ASN A 1 91 ? -4.513 -7.931 -2.316 1.00 98.00 91 ASN A CA 1
ATOM 731 C C . ASN A 1 91 ? -3.520 -9.097 -2.379 1.00 98.00 91 ASN A C 1
ATOM 733 O O . ASN A 1 91 ? -3.198 -9.591 -3.465 1.00 98.00 91 ASN A O 1
ATOM 737 N N . GLN A 1 92 ? -2.989 -9.501 -1.225 1.00 98.12 92 GLN A N 1
ATOM 738 C CA . GLN A 1 92 ? -1.974 -10.551 -1.173 1.00 98.12 92 GLN A CA 1
ATOM 739 C C . GLN A 1 92 ? -2.589 -11.911 -1.520 1.00 98.12 92 GLN A C 1
ATOM 741 O O . GLN A 1 92 ? -2.049 -12.669 -2.318 1.00 98.12 92 GLN A O 1
ATOM 746 N N . ASN A 1 93 ? -3.726 -12.236 -0.913 1.00 97.62 93 ASN A N 1
ATOM 747 C CA . ASN A 1 93 ? -4.423 -13.506 -1.089 1.00 97.62 93 ASN A CA 1
ATOM 748 C C . ASN A 1 93 ? -5.911 -13.333 -0.756 1.00 97.62 93 ASN A C 1
ATOM 750 O O . ASN A 1 93 ? -6.342 -12.251 -0.384 1.00 97.62 93 ASN A O 1
ATOM 754 N N . ASN A 1 94 ? -6.692 -14.416 -0.799 1.00 95.75 94 ASN A N 1
ATOM 755 C CA . ASN A 1 94 ? -8.138 -14.393 -0.524 1.00 95.75 94 ASN A CA 1
ATOM 756 C C . ASN A 1 94 ? -8.536 -13.845 0.864 1.00 95.75 94 ASN A C 1
ATOM 758 O O . ASN A 1 94 ? -9.727 -13.725 1.138 1.00 95.75 94 ASN A O 1
ATOM 762 N N . LYS A 1 95 ? -7.568 -13.568 1.748 1.00 97.44 95 LYS A N 1
ATOM 763 C CA . LYS A 1 95 ? -7.795 -13.086 3.107 1.00 97.44 95 LYS A CA 1
ATOM 764 C C . LYS A 1 95 ? -7.136 -11.744 3.405 1.00 97.44 95 LYS A C 1
ATOM 766 O O . LYS A 1 95 ? -7.746 -10.922 4.077 1.00 97.44 95 LYS A O 1
ATOM 771 N N . ASN A 1 96 ? -5.897 -11.537 2.969 1.00 98.19 96 ASN A N 1
ATOM 772 C CA . ASN A 1 96 ? -5.068 -10.435 3.448 1.00 98.19 96 ASN A CA 1
ATOM 773 C C . ASN A 1 96 ? -5.021 -9.277 2.453 1.00 98.19 96 ASN A C 1
ATOM 775 O O . ASN A 1 96 ? -4.624 -9.449 1.297 1.00 98.19 96 ASN A O 1
ATOM 779 N N . ILE A 1 97 ? -5.353 -8.089 2.950 1.00 98.19 97 ILE A N 1
ATOM 780 C CA . ILE A 1 97 ? -5.240 -6.819 2.237 1.00 98.19 97 ILE A CA 1
ATOM 781 C C . ILE A 1 97 ? -4.233 -5.945 2.984 1.00 98.19 97 ILE A C 1
ATOM 783 O O . ILE A 1 97 ? -4.292 -5.832 4.207 1.00 98.19 97 ILE A O 1
ATOM 787 N N . TYR A 1 98 ? -3.316 -5.321 2.253 1.00 98.56 98 TYR A N 1
ATOM 788 C CA . TYR A 1 98 ? -2.292 -4.443 2.808 1.00 98.56 98 TYR A CA 1
ATOM 789 C C . TYR A 1 98 ? -2.407 -3.034 2.244 1.00 98.56 98 TYR A C 1
ATOM 791 O O . TYR A 1 98 ? -2.427 -2.847 1.030 1.00 98.56 98 TYR A O 1
ATOM 799 N N . PHE A 1 99 ? -2.405 -2.048 3.130 1.00 98.31 99 PHE A N 1
ATOM 800 C CA . PHE A 1 99 ? -2.196 -0.646 2.798 1.00 98.31 99 PHE A CA 1
ATOM 801 C C . PHE A 1 99 ? -0.710 -0.317 2.897 1.00 98.31 99 PHE A C 1
ATOM 803 O O . PHE A 1 99 ? -0.077 -0.586 3.915 1.00 98.31 99 PHE A O 1
ATOM 810 N N . ILE A 1 100 ? -0.135 0.251 1.846 1.00 98.19 100 ILE A N 1
ATOM 811 C CA . ILE A 1 100 ? 1.293 0.555 1.797 1.00 98.19 100 ILE A CA 1
ATOM 812 C C . ILE A 1 100 ? 1.490 2.062 1.731 1.00 98.19 100 ILE A C 1
ATOM 814 O O . ILE A 1 100 ? 0.950 2.719 0.842 1.00 98.19 100 ILE A O 1
ATOM 818 N N . GLU A 1 101 ? 2.306 2.579 2.642 1.00 97.56 101 GLU A N 1
ATOM 819 C CA . GLU A 1 101 ? 2.830 3.943 2.605 1.00 97.56 101 GLU A CA 1
ATOM 820 C C . GLU A 1 101 ? 4.306 3.892 2.213 1.00 97.56 101 GLU A C 1
ATOM 822 O O . GLU A 1 101 ? 5.138 3.371 2.962 1.00 97.56 101 GLU A O 1
ATOM 827 N N . THR A 1 102 ? 4.651 4.438 1.054 1.00 97.00 102 THR A N 1
ATOM 828 C CA . THR A 1 102 ? 6.034 4.617 0.621 1.00 97.00 102 THR A CA 1
ATOM 829 C C . THR A 1 102 ? 6.522 5.999 1.034 1.00 97.00 102 THR A C 1
ATOM 831 O O . THR A 1 102 ? 5.820 6.999 0.922 1.00 97.00 102 THR A O 1
ATOM 834 N N . LYS A 1 103 ? 7.746 6.093 1.561 1.00 95.25 103 LYS A N 1
ATOM 835 C CA . LYS A 1 103 ? 8.249 7.385 2.040 1.00 95.25 103 LYS A CA 1
ATOM 836 C C . LYS A 1 103 ? 9.727 7.580 1.772 1.00 95.25 103 LYS A C 1
ATOM 838 O O . LYS A 1 103 ? 10.567 6.807 2.226 1.00 95.25 103 LYS A O 1
ATOM 843 N N . GLY A 1 104 ? 10.057 8.666 1.075 1.00 92.94 104 GLY A N 1
ATOM 844 C CA . GLY A 1 104 ? 11.441 9.107 0.902 1.00 92.94 104 GLY A CA 1
ATOM 845 C C . GLY A 1 104 ? 12.043 9.644 2.203 1.00 92.94 104 GLY A C 1
ATOM 846 O O . GLY A 1 104 ? 13.098 9.192 2.647 1.00 92.94 104 GLY A O 1
ATOM 847 N N . MET A 1 105 ? 11.342 10.590 2.831 1.00 90.69 105 MET A N 1
ATOM 848 C CA . MET A 1 105 ? 11.737 11.242 4.078 1.00 90.69 105 MET A CA 1
ATOM 849 C C . MET A 1 105 ? 10.510 11.415 4.976 1.00 90.69 105 MET A C 1
ATOM 851 O O . MET A 1 105 ? 9.442 11.778 4.484 1.00 90.69 105 MET A O 1
ATOM 855 N N . LYS A 1 106 ? 10.665 11.157 6.281 1.00 92.00 106 LYS A N 1
ATOM 856 C CA . LYS A 1 106 ? 9.615 11.456 7.261 1.00 92.00 106 LYS A CA 1
ATOM 857 C C . LYS A 1 106 ? 9.353 12.964 7.306 1.00 92.00 106 LYS A C 1
ATOM 859 O O . LYS A 1 106 ? 10.295 13.754 7.305 1.00 92.00 106 LYS A O 1
ATOM 864 N N . ASP A 1 107 ? 8.080 13.322 7.367 1.00 92.88 107 ASP A N 1
ATOM 865 C CA . ASP A 1 107 ? 7.585 14.667 7.660 1.00 92.88 107 ASP A CA 1
ATOM 866 C C . ASP A 1 107 ? 6.936 14.701 9.056 1.00 92.88 107 ASP A C 1
ATOM 868 O O . ASP A 1 107 ? 6.793 13.663 9.708 1.00 92.88 107 ASP A O 1
ATOM 872 N N . GLU A 1 108 ? 6.553 15.895 9.514 1.00 94.31 108 GLU A N 1
ATOM 873 C CA . GLU A 1 108 ? 5.963 16.122 10.844 1.00 94.31 108 GLU A CA 1
ATOM 874 C C . GLU A 1 108 ? 4.679 15.315 11.093 1.00 94.31 108 GLU A C 1
ATOM 876 O O . GLU A 1 108 ? 4.388 14.946 12.229 1.00 94.31 108 GLU A O 1
ATOM 881 N N . ASP A 1 109 ? 3.939 14.992 10.030 1.00 96.50 109 ASP A N 1
ATOM 882 C CA . ASP A 1 109 ? 2.660 14.286 10.103 1.00 96.50 109 ASP A CA 1
ATOM 883 C C . ASP A 1 109 ? 2.792 12.773 9.902 1.00 96.50 109 ASP A C 1
ATOM 885 O O . ASP A 1 109 ? 1.809 12.045 10.055 1.00 96.50 109 ASP A O 1
ATOM 889 N N . THR A 1 110 ? 3.972 12.270 9.534 1.00 95.50 110 THR A N 1
ATOM 890 C CA . THR A 1 110 ? 4.143 10.872 9.110 1.00 95.50 110 THR A CA 1
ATOM 891 C C . THR A 1 110 ? 3.704 9.903 10.204 1.00 95.50 110 THR A C 1
ATOM 893 O O . THR A 1 110 ? 2.917 8.995 9.945 1.00 95.50 110 THR A O 1
ATOM 896 N N . ASP A 1 111 ? 4.132 10.126 11.446 1.00 96.38 111 ASP A N 1
ATOM 897 C CA . ASP A 1 111 ? 3.767 9.245 12.558 1.00 96.38 111 ASP A CA 1
ATOM 898 C C . ASP A 1 111 ? 2.276 9.385 12.941 1.00 96.38 111 ASP A C 1
ATOM 900 O O . ASP A 1 111 ? 1.648 8.405 13.346 1.00 96.38 111 ASP A O 1
ATOM 904 N N . LEU A 1 112 ? 1.667 10.564 12.744 1.00 97.75 112 LEU A N 1
ATOM 905 C CA . LEU A 1 112 ? 0.232 10.795 12.974 1.00 97.75 112 LEU A CA 1
ATOM 906 C C . LEU A 1 112 ? -0.632 10.042 11.951 1.00 97.75 112 LEU A C 1
ATOM 908 O O . LEU A 1 112 ? -1.620 9.403 12.322 1.00 97.75 112 LEU A O 1
ATOM 912 N N . LYS A 1 113 ? -0.228 10.059 10.677 1.00 97.25 113 LYS A N 1
ATOM 913 C CA . LYS A 1 113 ? -0.873 9.313 9.585 1.00 97.25 113 LYS A CA 1
ATOM 914 C C . LYS A 1 113 ? -0.797 7.805 9.816 1.00 97.25 113 LYS A C 1
ATOM 916 O O . LYS A 1 113 ? -1.819 7.123 9.752 1.00 97.25 113 LYS A O 1
ATOM 921 N N . LEU A 1 114 ? 0.387 7.295 10.165 1.00 97.00 114 LEU A N 1
ATOM 922 C CA . LEU A 1 114 ? 0.588 5.873 10.462 1.00 97.00 114 LEU A CA 1
ATOM 923 C C . LEU A 1 114 ? -0.215 5.424 11.685 1.00 97.00 114 LEU A C 1
ATOM 925 O O . LEU A 1 114 ? -0.858 4.379 11.642 1.00 97.00 114 LEU A O 1
ATOM 929 N N . LYS A 1 115 ? -0.265 6.241 12.744 1.00 97.31 115 LYS A N 1
ATOM 930 C CA . LYS A 1 115 ? -1.112 5.967 13.911 1.00 97.31 115 LYS A CA 1
ATOM 931 C C . LYS A 1 115 ? -2.591 5.888 13.532 1.00 97.31 115 LYS A C 1
ATOM 933 O O . LYS A 1 115 ? -3.303 5.011 14.016 1.00 97.31 115 LYS A O 1
ATOM 938 N N . ARG A 1 116 ? -3.067 6.779 12.657 1.00 97.56 116 ARG A N 1
ATOM 939 C CA . ARG A 1 116 ? -4.455 6.743 12.184 1.00 97.56 116 ARG A CA 1
ATOM 940 C C . ARG A 1 116 ? -4.758 5.483 11.369 1.00 97.56 116 ARG A C 1
ATOM 942 O O . ARG A 1 116 ? -5.847 4.926 11.531 1.00 97.56 116 ARG A O 1
ATOM 949 N N . LEU A 1 117 ? -3.825 5.057 10.516 1.00 97.56 117 LEU A N 1
ATOM 950 C CA . LEU A 1 117 ? -3.934 3.842 9.705 1.00 97.56 117 LEU A CA 1
ATOM 951 C C . LEU A 1 117 ? -3.946 2.573 10.559 1.00 97.56 117 LEU A C 1
ATOM 953 O O . LEU A 1 117 ? -4.775 1.697 10.325 1.00 97.56 117 LEU A O 1
ATOM 957 N N . ASP A 1 118 ? -3.092 2.509 11.581 1.00 97.44 118 ASP A N 1
ATOM 958 C CA . ASP A 1 118 ? -3.082 1.433 12.575 1.00 97.44 118 ASP A CA 1
ATOM 959 C C . ASP A 1 118 ? -4.431 1.323 13.298 1.00 97.44 118 ASP A C 1
ATOM 961 O O . ASP A 1 118 ? -5.039 0.251 13.323 1.00 97.44 118 ASP A O 1
ATOM 965 N N . SER A 1 119 ? -4.950 2.445 13.813 1.00 97.12 119 SER A N 1
ATOM 966 C CA . SER A 1 119 ? -6.286 2.491 14.418 1.00 97.12 119 SER A CA 1
ATOM 967 C C . SER A 1 119 ? -7.362 2.010 13.446 1.00 97.12 119 SER A C 1
ATOM 969 O O . SER A 1 119 ? -8.172 1.166 13.809 1.00 97.12 119 SER A O 1
ATOM 971 N N . TRP A 1 120 ? -7.335 2.476 12.193 1.00 97.12 120 TRP A N 1
ATOM 972 C CA . TRP A 1 120 ? -8.307 2.052 11.186 1.00 97.12 120 TRP A CA 1
ATOM 973 C C . TRP A 1 120 ? -8.253 0.540 10.919 1.00 97.12 120 TRP A C 1
ATOM 975 O O . TRP A 1 120 ? -9.304 -0.096 10.886 1.00 97.12 120 TRP A O 1
ATOM 985 N N . CYS A 1 121 ? -7.055 -0.047 10.790 1.00 97.06 121 CYS A N 1
ATOM 986 C CA . CYS A 1 121 ? -6.888 -1.491 10.595 1.00 97.06 121 CYS A CA 1
ATOM 987 C C . CYS A 1 121 ? -7.462 -2.286 11.778 1.00 97.06 121 CYS A C 1
ATOM 989 O O . CYS A 1 121 ? -8.177 -3.267 11.579 1.00 97.06 121 CYS A O 1
ATOM 991 N N . LYS A 1 122 ? -7.193 -1.851 13.016 1.00 97.00 122 LYS A N 1
ATOM 992 C CA . LYS A 1 122 ? -7.740 -2.479 14.233 1.00 97.00 122 LYS A CA 1
ATOM 993 C C . LYS A 1 122 ? -9.262 -2.408 14.271 1.00 97.00 122 LYS A C 1
ATOM 995 O O . LYS A 1 122 ? -9.907 -3.426 14.519 1.00 97.00 122 LYS A O 1
ATOM 1000 N N . ASP A 1 123 ? -9.822 -1.240 13.975 1.00 95.56 123 ASP A N 1
ATOM 1001 C CA . ASP A 1 123 ? -11.264 -1.021 13.982 1.00 95.56 123 ASP A CA 1
ATOM 1002 C C . ASP A 1 123 ? -11.947 -1.918 12.943 1.00 95.56 123 ASP A C 1
ATOM 1004 O O . ASP A 1 123 ? -12.809 -2.722 13.297 1.00 95.56 123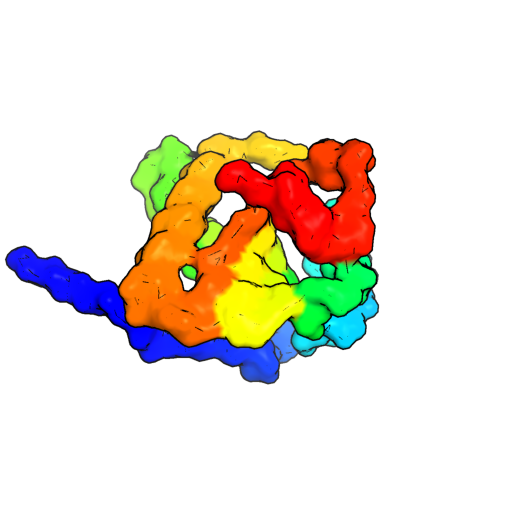 ASP A O 1
ATOM 1008 N N . VAL A 1 124 ? -11.523 -1.871 11.674 1.00 95.12 124 VAL A N 1
ATOM 1009 C CA . VAL A 1 124 ? -12.162 -2.655 10.603 1.00 95.12 124 VAL A CA 1
ATOM 1010 C C . VAL A 1 124 ? -12.010 -4.166 10.810 1.00 95.12 124 VAL A C 1
ATOM 1012 O O . VAL A 1 124 ? -12.951 -4.913 10.546 1.00 95.12 124 VAL A O 1
ATOM 1015 N N . ASN A 1 125 ? -10.876 -4.631 11.341 1.00 96.81 125 ASN A N 1
ATOM 1016 C CA . ASN A 1 125 ? -10.668 -6.048 11.656 1.00 96.81 125 ASN A CA 1
ATOM 1017 C C . ASN A 1 125 ? -11.473 -6.514 12.879 1.00 96.81 125 ASN A C 1
ATOM 1019 O O . ASN A 1 125 ? -11.691 -7.710 13.044 1.00 96.81 125 ASN A O 1
ATOM 1023 N N . SER A 1 126 ? -11.911 -5.598 13.748 1.00 96.31 126 SER A N 1
ATOM 1024 C CA . SER A 1 126 ? -12.805 -5.927 14.866 1.00 96.31 126 SER A CA 1
ATOM 1025 C C . SER A 1 126 ? -14.277 -6.020 14.447 1.00 96.31 126 SER A C 1
ATOM 1027 O O . SER A 1 126 ? -15.060 -6.711 15.097 1.00 96.31 126 SER A O 1
ATOM 1029 N N . LEU A 1 127 ? -14.651 -5.341 13.357 1.00 95.50 127 LEU A N 1
ATOM 1030 C CA . LEU A 1 127 ? -16.029 -5.252 12.866 1.00 95.50 127 LEU A CA 1
ATOM 1031 C C . LEU A 1 127 ? -16.416 -6.392 11.920 1.00 95.50 127 LEU A C 1
ATOM 1033 O O . LEU A 1 127 ? -17.598 -6.704 11.787 1.00 95.50 127 LEU A O 1
ATOM 1037 N N . GLN A 1 128 ? -15.442 -6.999 11.246 1.00 92.75 128 GLN A N 1
ATOM 1038 C CA . GLN A 1 128 ? -15.660 -8.101 10.312 1.00 92.75 128 GLN A CA 1
ATOM 1039 C C . GLN A 1 128 ? -14.487 -9.076 10.333 1.00 92.75 128 GLN A C 1
ATOM 1041 O O . GLN A 1 128 ? -13.398 -8.742 10.788 1.00 92.75 128 GLN A O 1
ATOM 1046 N N . SER A 1 129 ? -14.710 -10.279 9.806 1.00 93.75 129 SER A N 1
ATOM 1047 C CA . SER A 1 129 ? -13.675 -11.312 9.731 1.00 93.75 129 SER A CA 1
ATOM 1048 C C . SER A 1 129 ? -13.485 -11.897 8.338 1.00 93.75 129 SER A C 1
ATOM 1050 O O . SER A 1 129 ? -12.728 -12.850 8.214 1.00 93.75 129 SER A O 1
ATOM 1052 N N . ASP A 1 130 ? -14.127 -11.365 7.297 1.00 94.62 130 ASP A N 1
ATOM 1053 C CA . ASP A 1 130 ? -13.984 -11.797 5.903 1.00 94.62 130 ASP A CA 1
ATOM 1054 C C . ASP A 1 130 ? -12.569 -11.535 5.381 1.00 94.62 130 ASP A C 1
ATOM 1056 O O . ASP A 1 130 ? -11.952 -12.441 4.813 1.00 94.62 130 ASP A O 1
ATOM 1060 N N . TYR A 1 131 ? -12.014 -10.362 5.689 1.00 96.88 131 TYR A N 1
ATOM 1061 C CA . TYR A 1 131 ? -10.663 -9.935 5.330 1.00 96.88 131 TYR A CA 1
ATOM 1062 C C . TYR A 1 131 ? -9.852 -9.530 6.559 1.00 96.88 131 TYR A C 1
ATOM 1064 O O . TYR A 1 131 ? -10.400 -9.124 7.582 1.00 96.88 131 TYR A O 1
ATOM 1072 N N . ILE A 1 132 ? -8.531 -9.612 6.432 1.00 97.88 132 ILE A N 1
ATOM 1073 C CA . ILE A 1 132 ? -7.570 -9.079 7.394 1.00 97.88 132 ILE A CA 1
ATOM 1074 C C . ILE A 1 132 ? -6.871 -7.900 6.725 1.00 97.88 132 ILE A C 1
ATOM 1076 O O . ILE A 1 132 ? -6.140 -8.071 5.746 1.00 97.88 132 ILE A O 1
ATOM 1080 N N . PHE A 1 133 ? -7.119 -6.707 7.252 1.00 98.00 133 PHE A N 1
ATOM 1081 C CA . PHE A 1 133 ? -6.501 -5.470 6.804 1.00 98.00 133 PHE A CA 1
ATOM 1082 C C . PHE A 1 133 ? -5.241 -5.186 7.613 1.00 98.00 133 PHE A C 1
ATOM 1084 O O . PHE A 1 133 ? -5.269 -5.127 8.841 1.00 98.00 133 PHE A O 1
ATOM 1091 N N . ASN A 1 134 ? -4.136 -5.007 6.910 1.00 98.19 134 ASN A N 1
ATOM 1092 C CA . ASN A 1 134 ? -2.823 -4.726 7.468 1.00 98.19 134 ASN A CA 1
ATOM 1093 C C . ASN A 1 134 ? -2.265 -3.459 6.822 1.00 98.19 134 ASN A C 1
ATOM 1095 O O . ASN A 1 134 ? -2.783 -2.984 5.806 1.00 98.19 134 ASN A O 1
ATOM 1099 N N . TYR A 1 135 ? -1.159 -2.952 7.354 1.00 98.25 135 TYR A N 1
ATOM 1100 C CA . TYR A 1 135 ? -0.399 -1.914 6.677 1.00 98.25 135 TYR A CA 1
ATOM 1101 C C . TYR A 1 135 ? 1.105 -2.162 6.763 1.00 98.25 135 TYR A C 1
ATOM 1103 O O . TYR A 1 135 ? 1.573 -2.854 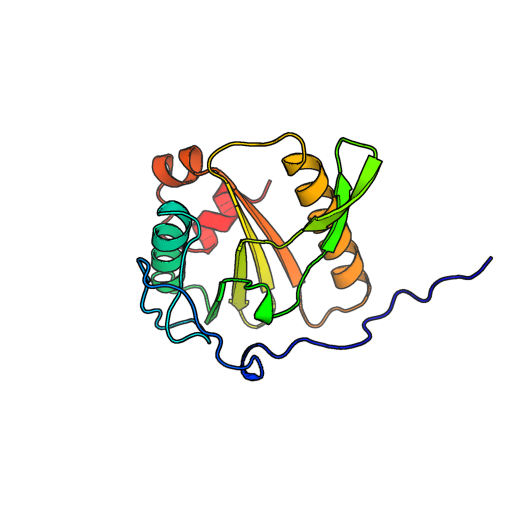7.662 1.00 98.25 135 TYR A O 1
ATOM 1111 N N . LEU A 1 136 ? 1.854 -1.596 5.816 1.00 98.19 136 LEU A N 1
ATOM 1112 C CA . LEU A 1 136 ? 3.313 -1.531 5.856 1.00 98.19 136 LEU A CA 1
ATOM 1113 C C . LEU A 1 136 ? 3.773 -0.108 5.544 1.00 98.19 136 LEU A C 1
ATOM 1115 O O . LEU A 1 136 ? 3.289 0.530 4.607 1.00 98.19 136 LEU A O 1
ATOM 1119 N N . TYR A 1 137 ? 4.751 0.363 6.311 1.00 97.69 137 TYR A N 1
ATOM 1120 C CA . TYR A 1 137 ? 5.464 1.604 6.040 1.00 97.69 137 TYR A CA 1
ATOM 1121 C C . TYR A 1 137 ? 6.821 1.281 5.416 1.00 97.69 137 TYR A C 1
ATOM 1123 O O . TYR A 1 137 ? 7.630 0.569 6.014 1.00 97.69 137 TYR A O 1
ATOM 1131 N N . ILE A 1 138 ? 7.079 1.808 4.219 1.00 97.50 138 ILE A N 1
ATOM 1132 C CA . ILE A 1 138 ? 8.236 1.458 3.391 1.00 97.50 138 ILE A CA 1
ATOM 1133 C C . ILE A 1 138 ? 9.133 2.692 3.182 1.00 97.50 138 ILE A C 1
ATOM 1135 O O . ILE A 1 138 ? 8.955 3.455 2.225 1.00 97.50 138 ILE A O 1
ATOM 1139 N N . PRO A 1 139 ? 10.138 2.906 4.052 1.00 96.50 139 PRO A N 1
ATOM 1140 C CA . PRO A 1 139 ? 11.185 3.891 3.816 1.00 96.50 139 PRO A CA 1
ATOM 1141 C C . PRO A 1 139 ? 12.006 3.569 2.562 1.00 96.50 139 PRO A C 1
ATOM 1143 O O . PRO A 1 139 ? 12.580 2.483 2.460 1.00 96.50 139 PRO A O 1
ATOM 1146 N N . TYR A 1 140 ? 12.174 4.549 1.671 1.00 95.75 140 TYR A N 1
ATOM 1147 C CA . TYR A 1 140 ? 12.968 4.443 0.439 1.00 95.75 140 TYR A CA 1
ATOM 1148 C C . TYR A 1 140 ? 14.365 3.870 0.676 1.00 95.75 140 TYR A C 1
ATOM 1150 O O . TYR A 1 140 ? 14.795 2.955 -0.022 1.00 95.75 140 TYR A O 1
ATOM 1158 N N . LYS A 1 141 ? 15.081 4.395 1.681 1.00 95.19 141 LYS A N 1
ATOM 1159 C CA . LYS A 1 141 ? 16.454 3.963 1.978 1.00 95.19 141 LYS A CA 1
ATOM 1160 C C . LYS A 1 141 ? 16.507 2.482 2.352 1.00 95.19 141 LYS A C 1
ATOM 1162 O O . LYS A 1 141 ? 17.243 1.730 1.732 1.00 95.19 141 LYS A O 1
ATOM 1167 N N . LYS A 1 142 ? 15.655 2.054 3.290 1.00 95.38 142 LYS A N 1
ATOM 1168 C CA . LYS A 1 142 ? 15.609 0.663 3.762 1.00 95.38 142 LYS A CA 1
ATOM 1169 C C . LYS A 1 142 ? 15.160 -0.297 2.651 1.00 95.38 142 LYS A C 1
ATOM 1171 O O . LYS A 1 142 ? 15.720 -1.381 2.526 1.00 95.38 142 LYS A O 1
ATOM 1176 N N . PHE A 1 143 ? 14.203 0.105 1.811 1.00 96.31 143 PHE A N 1
ATOM 1177 C CA . PHE A 1 143 ? 13.773 -0.690 0.654 1.00 96.31 143 PHE A CA 1
ATOM 1178 C C . PHE A 1 143 ? 14.916 -0.927 -0.346 1.00 96.31 143 PHE A C 1
ATOM 1180 O O . PHE A 1 143 ? 15.150 -2.065 -0.747 1.00 96.31 143 PHE A O 1
ATOM 1187 N N . ASN A 1 144 ? 15.675 0.122 -0.678 1.00 93.06 144 ASN A N 1
ATOM 1188 C CA . ASN A 1 1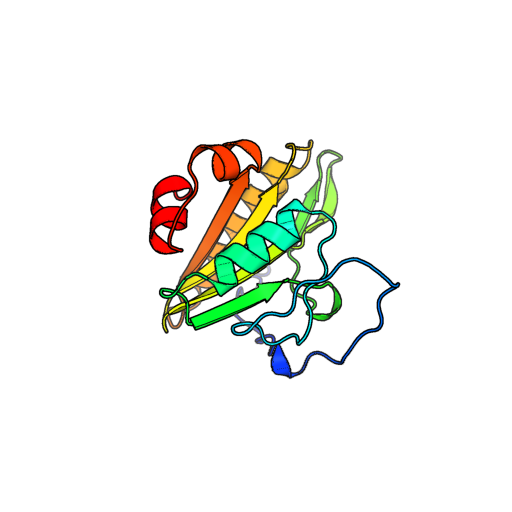44 ? 16.821 0.029 -1.589 1.00 93.06 144 ASN A CA 1
ATOM 1189 C C . ASN A 1 144 ? 18.080 -0.584 -0.975 1.00 93.06 144 ASN A C 1
ATOM 1191 O O . ASN A 1 144 ? 19.036 -0.828 -1.696 1.00 93.06 144 ASN A O 1
ATOM 1195 N N . GLU A 1 145 ? 18.148 -0.777 0.337 1.00 94.62 145 GLU A N 1
ATOM 1196 C CA . GLU A 1 145 ? 19.272 -1.479 0.965 1.00 94.62 145 GLU A CA 1
ATOM 1197 C C . GLU A 1 145 ? 19.021 -2.988 1.018 1.00 94.62 145 GLU A C 1
ATOM 1199 O O . GLU A 1 145 ? 19.952 -3.775 0.860 1.00 94.62 145 GLU A O 1
ATOM 1204 N N . LEU A 1 146 ? 17.765 -3.395 1.228 1.00 92.44 146 LEU A N 1
ATOM 1205 C CA . LEU A 1 146 ? 17.412 -4.786 1.510 1.00 92.44 146 LEU A CA 1
ATOM 1206 C C . LEU A 1 146 ? 16.933 -5.576 0.290 1.00 92.44 146 LEU A C 1
ATOM 1208 O O . LEU A 1 146 ? 17.003 -6.800 0.334 1.00 92.44 146 LEU A O 1
ATOM 1212 N N . TYR A 1 147 ? 16.471 -4.906 -0.773 1.00 86.31 147 TYR A N 1
ATOM 1213 C CA . TYR A 1 147 ? 16.039 -5.525 -2.037 1.00 86.31 147 TYR A CA 1
ATOM 1214 C C . TYR A 1 147 ? 15.151 -6.772 -1.841 1.00 86.31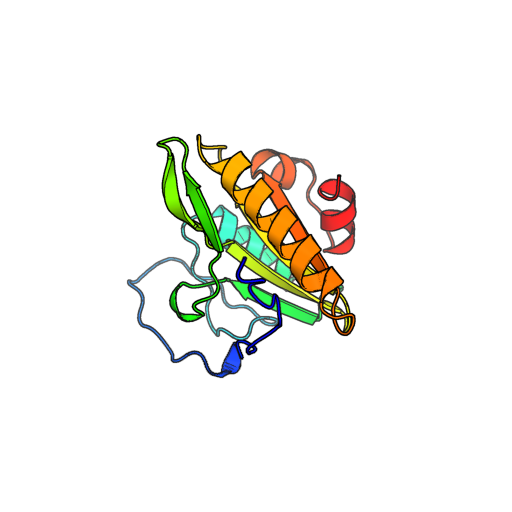 147 TYR A C 1
ATOM 1216 O O . TYR A 1 147 ? 15.570 -7.890 -2.159 1.00 86.31 147 TYR A O 1
ATOM 1224 N N . PRO A 1 148 ? 13.928 -6.616 -1.296 1.00 93.81 148 PRO A N 1
ATOM 1225 C CA . PRO A 1 148 ? 12.997 -7.735 -1.181 1.00 93.81 148 PRO A CA 1
ATOM 1226 C C . PRO A 1 148 ? 12.722 -8.346 -2.563 1.00 93.81 148 PRO A C 1
ATOM 1228 O O . PRO A 1 148 ? 12.598 -7.623 -3.549 1.00 93.81 148 PRO A O 1
ATOM 1231 N N . ASN A 1 149 ? 12.599 -9.676 -2.629 1.00 94.94 149 ASN A N 1
ATOM 1232 C CA . ASN A 1 149 ? 12.324 -10.408 -3.877 1.00 94.94 149 ASN A CA 1
ATOM 1233 C C . ASN A 1 149 ? 10.882 -10.935 -3.961 1.00 94.94 149 ASN A C 1
ATOM 1235 O O . ASN A 1 149 ? 10.484 -11.496 -4.978 1.00 94.94 149 ASN A O 1
ATOM 1239 N N . SER A 1 150 ? 10.108 -10.784 -2.887 1.00 98.00 150 SER A N 1
ATOM 1240 C CA . SER A 1 150 ? 8.712 -11.206 -2.789 1.00 98.00 150 SER A CA 1
ATOM 1241 C C . SER A 1 150 ? 7.945 -10.281 -1.851 1.00 98.00 150 SER A C 1
ATOM 1243 O O . SER A 1 150 ? 8.544 -9.567 -1.034 1.00 98.00 150 SER A O 1
ATOM 1245 N N . PHE A 1 151 ? 6.616 -10.311 -1.918 1.00 98.31 151 PHE A N 1
ATOM 1246 C CA . PHE A 1 151 ? 5.792 -9.546 -0.990 1.00 98.31 151 PHE A CA 1
ATOM 1247 C C . PHE A 1 151 ? 5.885 -10.106 0.435 1.00 98.31 151 PHE A C 1
ATOM 1249 O O . PHE A 1 151 ? 5.894 -9.355 1.406 1.00 98.31 151 PHE A O 1
ATOM 1256 N N . SER A 1 152 ? 6.053 -11.418 0.580 1.00 97.88 152 SER A N 1
ATOM 1257 C CA . SER A 1 152 ? 6.298 -12.076 1.864 1.00 97.88 152 SER A CA 1
ATOM 1258 C C . SER A 1 152 ? 7.599 -11.612 2.518 1.00 97.88 152 SER A C 1
ATOM 1260 O O . SER A 1 152 ? 7.643 -11.446 3.736 1.00 97.88 152 SER A O 1
ATOM 1262 N N . ASP A 1 153 ? 8.659 -11.376 1.741 1.00 97.44 153 ASP A N 1
ATOM 1263 C CA . ASP A 1 153 ? 9.898 -10.800 2.274 1.00 97.44 153 ASP A CA 1
ATOM 1264 C C . ASP A 1 153 ? 9.716 -9.333 2.653 1.00 97.44 153 ASP A C 1
ATOM 1266 O O . ASP A 1 153 ? 10.215 -8.915 3.697 1.00 97.44 153 ASP A O 1
ATOM 1270 N N . LEU A 1 154 ? 8.942 -8.572 1.869 1.00 97.69 154 LEU A N 1
ATOM 1271 C CA . LEU A 1 154 ? 8.553 -7.212 2.239 1.00 97.69 154 LEU A CA 1
ATOM 1272 C C . LEU A 1 154 ? 7.852 -7.204 3.605 1.00 97.69 154 LEU A C 1
ATOM 1274 O O . LEU A 1 154 ? 8.245 -6.439 4.481 1.00 97.69 154 LEU A O 1
ATOM 1278 N N . ILE A 1 155 ? 6.876 -8.090 3.822 1.00 97.81 155 ILE A N 1
ATOM 1279 C CA . ILE A 1 155 ? 6.207 -8.227 5.121 1.00 97.81 155 ILE A CA 1
ATOM 1280 C C . ILE A 1 155 ? 7.250 -8.505 6.205 1.00 97.81 155 ILE A C 1
ATOM 1282 O O . ILE A 1 155 ? 7.385 -7.689 7.101 1.00 97.81 155 ILE A O 1
ATOM 1286 N N . LYS A 1 156 ? 8.069 -9.559 6.091 1.00 96.38 156 LYS A N 1
ATOM 1287 C CA . LYS A 1 156 ? 9.074 -9.910 7.121 1.00 96.38 156 LYS A CA 1
ATOM 1288 C C . LYS A 1 156 ? 10.022 -8.763 7.493 1.00 96.38 156 LYS A C 1
ATOM 1290 O O . LYS A 1 156 ? 10.513 -8.725 8.615 1.00 96.38 156 LYS A O 1
ATOM 1295 N N . ILE A 1 157 ? 10.342 -7.883 6.547 1.00 95.75 157 ILE A N 1
ATOM 1296 C CA . ILE A 1 157 ? 11.286 -6.775 6.744 1.00 95.75 157 ILE A CA 1
ATOM 1297 C C . ILE A 1 157 ? 10.628 -5.556 7.412 1.00 95.75 157 ILE A C 1
ATOM 1299 O O . ILE A 1 157 ? 11.317 -4.784 8.097 1.00 95.75 157 ILE A O 1
ATOM 1303 N N . PHE A 1 158 ? 9.339 -5.335 7.143 1.00 95.94 158 PHE A N 1
ATOM 1304 C CA . PHE A 1 158 ? 8.627 -4.092 7.456 1.00 95.94 158 PHE A CA 1
ATOM 1305 C C . PHE A 1 158 ? 7.411 -4.273 8.378 1.00 95.94 158 PHE A C 1
ATOM 1307 O O . PHE A 1 158 ? 6.819 -3.273 8.777 1.00 95.94 158 PHE A O 1
ATOM 1314 N N . SER A 1 159 ? 7.035 -5.506 8.719 1.00 87.88 159 SER A N 1
ATOM 1315 C CA . SER A 1 159 ? 6.115 -5.803 9.813 1.00 87.88 159 SER A CA 1
ATOM 1316 C C . SER A 1 159 ? 6.911 -5.834 11.115 1.00 87.88 159 SER A C 1
ATOM 1318 O O . SER A 1 159 ? 7.630 -6.805 11.363 1.00 87.88 159 SER A O 1
ATOM 1320 N N . ASP A 1 160 ? 6.810 -4.765 11.898 1.00 59.88 160 ASP A N 1
ATOM 1321 C CA . ASP A 1 160 ? 7.259 -4.743 13.294 1.00 59.88 160 ASP A CA 1
ATOM 1322 C C . ASP A 1 160 ? 6.167 -5.316 14.216 1.00 59.88 160 ASP A C 1
ATOM 1324 O O . ASP A 1 160 ? 4.977 -4.968 14.013 1.00 59.88 160 ASP A O 1
#

Radius of gyration: 16.08 Å; chains: 1; bounding box: 44×36×44 Å

Secondary structure (DSSP, 8-state):
-------------GGGPPP----S--EE--SSBSSS-EE-SSHHHHHHHHHHHH-TT-SEEEE--GGG---EEEE-TTS-EEEE--SEEEE-SSSEEEEEEEESS--TTHHHHHHHHHHHHHHHHHH-SS-EEEEEEEEHHHHHHH--SSHHHHHHHH--

Sequence (160 aa):
SEKENSGILDYININSVRPFTVKNCPYYIPKKCSFNRIIGDSDFELNFASFLDSCDDIISFTKNYFAIGFKLDYVNSLGELSNYTTDFIVNQNNKNIYFIETKGMKDEDTDLKLKRLDSWCKDVNSLQSDYIFNYLYIPYKKFNELYPNSFSDLIKIFSD

pLDDT: mean 92.53, std 10.71, range [36.47, 98.56]

Foldseek 3Di:
DDPPPLADPDDQDPLPQDDDDDDDDDWDQAPQESDRIHDDPDPLLRVVRVLLSQAPQFNHKYFFDVSSVDWFWFQAPVRDIDIGDAGMWTHRDQAEIEGEHEDADDDRCNVRNVVRQVVVQVSVVVRDRRHRYYYFYHHPVQCVVPVDNHVVSVCVSTVD